Protein AF-A0A2C9VUZ2-F1 (afdb_monomer_lite)

Secondary structure (DSSP, 8-state):
--HHHHHHHHHHHHHT--TT---HHHHHHHHHHHHHHHHH-S-HHHHHTTS-GGGHHHHHHHHHHHHTT--HHHHHHHHHHHHHHHHHH-THHHHHHHHHHHHHHHHHHH-----

Sequence (115 aa):
MQRFKSVEALKTALEGSPPNTRDERCKSANWIVVHRAIMAIKDVDGMFSTLDPEYYDILMKYLYRGLSTGDRTTCDQCLRIHEKLTEKAGLGCILRVLADTCEYCLTSSLTAPCV

pLDDT: mean 76.37, std 18.09, range [35.72, 95.06]

InterPro domains:
  IPR006789 Actin-related protein 2/3 complex subunit 5 [PF04699] (3-101)
  IPR006789 Actin-related protein 2/3 complex subunit 5 [PTHR12644] (4-101)
  IPR036743 Actin-related protein 2/3 complex subunit 5 superfamily [G3DSA:1.25.40.190] (1-102)
  IPR036743 Actin-related protein 2/3 complex subunit 5 superfamily [SSF69103] (5-101)

Structure (mmCIF, N/CA/C/O backbone):
data_AF-A0A2C9VUZ2-F1
#
_entry.id   AF-A0A2C9VUZ2-F1
#
loop_
_atom_site.group_PDB
_atom_site.id
_atom_site.type_symbol
_atom_site.label_atom_id
_atom_site.label_alt_id
_atom_site.label_comp_id
_atom_site.label_asym_id
_atom_site.label_entity_id
_atom_site.label_seq_id
_atom_site.pdbx_PDB_ins_code
_atom_site.Cartn_x
_atom_site.Cartn_y
_atom_site.Cartn_z
_atom_site.occupancy
_atom_site.B_iso_or_equiv
_atom_site.auth_seq_id
_atom_site.auth_comp_id
_atom_site.auth_asym_id
_atom_site.auth_atom_id
_atom_site.pdbx_PDB_model_num
ATOM 1 N N . MET A 1 1 ? 1.728 22.460 5.934 1.00 40.69 1 MET A N 1
ATOM 2 C CA . MET A 1 1 ? 0.864 22.261 4.743 1.00 40.69 1 MET A CA 1
ATOM 3 C C . MET A 1 1 ? 1.174 21.007 3.899 1.00 40.69 1 MET A C 1
ATOM 5 O O . MET A 1 1 ? 0.456 20.775 2.941 1.00 40.69 1 MET A O 1
ATOM 9 N N . GLN A 1 2 ? 2.169 20.158 4.217 1.00 52.53 2 GLN A N 1
ATOM 10 C CA . GLN A 1 2 ? 2.479 18.964 3.392 1.00 52.53 2 GLN A CA 1
ATOM 11 C C . GLN A 1 2 ? 1.612 17.719 3.671 1.00 52.53 2 GLN A C 1
ATOM 13 O O . GLN A 1 2 ? 1.534 16.845 2.819 1.00 52.53 2 GLN A O 1
ATOM 18 N N . ARG A 1 3 ? 0.947 17.631 4.831 1.00 50.78 3 ARG A N 1
ATOM 19 C CA . ARG A 1 3 ? 0.282 16.399 5.305 1.00 50.78 3 ARG A CA 1
ATOM 20 C C . ARG A 1 3 ? -0.934 15.984 4.461 1.00 50.78 3 ARG A C 1
ATOM 22 O O . ARG A 1 3 ? -1.078 14.809 4.162 1.00 50.78 3 ARG A O 1
ATOM 29 N N . PHE A 1 4 ? -1.749 16.944 4.024 1.00 54.09 4 PHE A N 1
ATOM 30 C CA . PHE A 1 4 ? -2.947 16.675 3.214 1.00 54.09 4 PHE A CA 1
ATOM 31 C C . PHE A 1 4 ? -2.620 16.314 1.759 1.00 54.09 4 PHE A C 1
ATOM 33 O O . PHE A 1 4 ? -3.258 15.434 1.192 1.00 54.09 4 PHE A O 1
ATOM 40 N N . LYS A 1 5 ? -1.560 16.908 1.191 1.00 62.97 5 LYS A N 1
ATOM 41 C CA . LYS A 1 5 ? -1.139 16.631 -0.191 1.00 62.97 5 LYS A CA 1
ATOM 42 C C . LYS A 1 5 ? -0.686 15.185 -0.388 1.00 62.97 5 LYS A C 1
ATOM 44 O O . LYS A 1 5 ? -0.925 14.627 -1.449 1.00 62.97 5 LYS A O 1
ATOM 49 N N . SER A 1 6 ? -0.041 14.579 0.613 1.00 68.69 6 SER A N 1
ATOM 50 C CA . SER A 1 6 ? 0.453 13.200 0.501 1.00 68.69 6 SER A CA 1
ATOM 51 C C . SER A 1 6 ? -0.678 12.173 0.435 1.00 68.69 6 SER A C 1
ATOM 53 O O . SER A 1 6 ? -0.574 11.216 -0.322 1.00 68.69 6 SER A O 1
ATOM 55 N N . VAL A 1 7 ? -1.754 12.372 1.205 1.00 71.81 7 VAL A N 1
ATOM 56 C CA . VAL A 1 7 ? -2.907 11.455 1.214 1.00 71.81 7 VAL A CA 1
ATOM 57 C C . VAL A 1 7 ? -3.729 11.610 -0.060 1.00 71.81 7 VAL A C 1
ATOM 59 O O . VAL A 1 7 ? -4.108 10.613 -0.660 1.00 71.81 7 VAL A O 1
ATOM 62 N N . GLU A 1 8 ? -3.975 12.841 -0.504 1.00 74.31 8 GLU A N 1
ATOM 63 C CA . GLU A 1 8 ? -4.691 13.100 -1.757 1.00 74.31 8 GLU A CA 1
ATOM 64 C C . GLU A 1 8 ? -3.923 12.535 -2.959 1.00 74.31 8 GLU A C 1
ATOM 66 O O . GLU A 1 8 ? -4.490 11.807 -3.767 1.00 74.31 8 GLU A O 1
ATOM 71 N N . ALA A 1 9 ? -2.602 12.748 -3.009 1.00 75.19 9 ALA A N 1
ATOM 72 C CA . ALA A 1 9 ? -1.744 12.141 -4.023 1.00 75.19 9 ALA A CA 1
ATOM 73 C C . ALA A 1 9 ? -1.760 10.607 -3.962 1.00 75.19 9 ALA A C 1
ATOM 75 O O . ALA A 1 9 ? -1.719 9.962 -5.007 1.00 75.19 9 ALA A O 1
ATOM 76 N N . LEU A 1 10 ? -1.836 10.018 -2.760 1.00 78.19 10 LEU A N 1
ATOM 77 C CA . LEU A 1 10 ? -2.011 8.576 -2.610 1.00 78.19 10 LEU A CA 1
ATOM 78 C C . LEU A 1 10 ? -3.366 8.133 -3.174 1.00 78.19 10 LEU A C 1
ATOM 80 O O . LEU A 1 10 ? -3.381 7.200 -3.966 1.00 78.19 10 LEU A O 1
ATOM 84 N N . LYS A 1 11 ? -4.476 8.804 -2.833 1.00 78.38 11 LYS A N 1
ATOM 85 C CA . LYS A 1 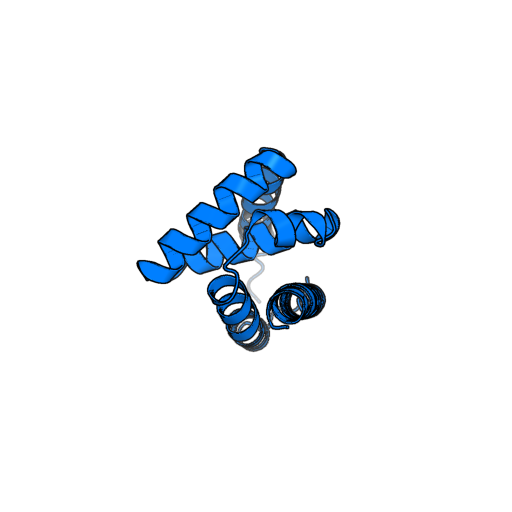11 ? -5.809 8.479 -3.371 1.00 78.38 11 LYS A CA 1
ATOM 86 C C . LYS A 1 11 ? -5.813 8.511 -4.894 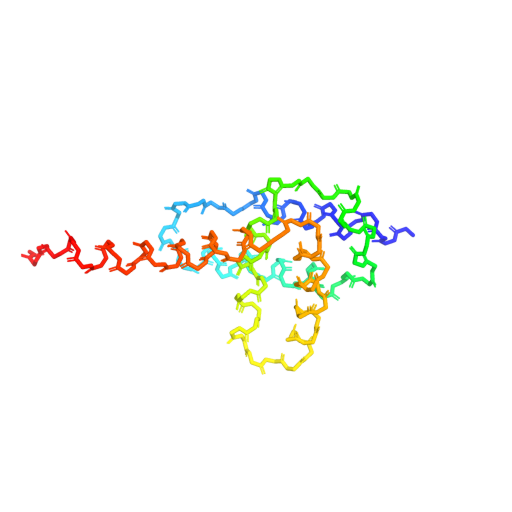1.00 78.38 11 LYS A C 1
ATOM 88 O O . LYS A 1 11 ? -6.136 7.504 -5.508 1.00 78.38 11 LYS A O 1
ATOM 93 N N . THR A 1 12 ? -5.331 9.593 -5.501 1.00 77.88 12 THR A N 1
ATOM 94 C CA . THR A 1 12 ? -5.242 9.707 -6.964 1.00 77.88 12 THR A CA 1
ATOM 95 C C . THR A 1 12 ? -4.353 8.620 -7.579 1.00 77.88 12 THR A C 1
ATOM 97 O O . THR A 1 12 ? -4.671 8.078 -8.636 1.00 77.88 12 THR A O 1
ATOM 100 N N . ALA A 1 13 ? -3.246 8.257 -6.923 1.00 74.69 13 ALA A N 1
ATOM 101 C CA . ALA A 1 13 ? -2.369 7.185 -7.397 1.00 74.69 13 ALA A CA 1
ATOM 102 C C . ALA A 1 13 ? -3.011 5.786 -7.281 1.00 74.69 13 ALA A C 1
ATOM 104 O O . ALA A 1 13 ? -2.694 4.890 -8.067 1.00 74.69 13 ALA A O 1
ATOM 105 N N . LEU A 1 14 ? -3.919 5.592 -6.318 1.00 75.06 14 LEU A N 1
ATOM 106 C CA . LEU A 1 14 ? -4.694 4.361 -6.155 1.00 75.06 14 LEU A CA 1
ATOM 107 C C . LEU A 1 14 ? -5.892 4.303 -7.123 1.00 75.06 14 LEU A C 1
ATOM 109 O O . LEU A 1 14 ? -6.131 3.245 -7.700 1.00 75.06 14 LEU A O 1
ATOM 113 N N . GLU A 1 15 ? -6.583 5.421 -7.369 1.00 70.44 15 GLU A N 1
ATOM 114 C CA . GLU A 1 15 ? -7.656 5.563 -8.374 1.00 70.44 15 GLU A CA 1
ATOM 115 C C . GLU A 1 15 ? -7.144 5.333 -9.803 1.00 70.44 15 GLU A C 1
ATOM 117 O O . GLU A 1 15 ? -7.809 4.709 -10.628 1.00 70.44 15 GLU A O 1
ATOM 122 N N . GLY A 1 16 ? -5.922 5.788 -10.092 1.00 59.88 16 GLY A N 1
ATOM 123 C CA . GLY A 1 16 ? -5.253 5.602 -11.379 1.00 59.88 16 GLY A CA 1
ATOM 124 C C . GLY A 1 16 ? -4.782 4.173 -11.661 1.00 59.88 16 GLY A C 1
ATOM 125 O O . GLY A 1 16 ? -4.046 3.972 -12.623 1.00 59.88 16 GLY A O 1
ATOM 126 N N . SER A 1 17 ? -5.156 3.187 -10.840 1.00 58.38 17 SER A N 1
ATOM 127 C CA . SER A 1 17 ? -4.790 1.780 -11.007 1.00 58.38 17 SER A CA 1
ATOM 128 C C . SER A 1 17 ? -5.827 1.052 -11.879 1.00 58.38 17 SER A C 1
ATOM 130 O O . SER A 1 17 ? -6.800 0.536 -11.330 1.00 58.38 17 SER A O 1
ATOM 132 N N . PRO A 1 18 ? -5.665 0.951 -13.217 1.00 55.09 18 PRO A N 1
ATOM 133 C CA . PRO A 1 18 ? -6.584 0.183 -14.051 1.00 55.09 18 PRO A CA 1
ATOM 134 C C . PRO A 1 18 ? -6.535 -1.299 -13.640 1.00 55.09 18 PRO A C 1
ATOM 136 O O . PRO A 1 18 ? -5.490 -1.933 -13.808 1.00 55.09 18 PRO A O 1
ATOM 139 N N . PRO A 1 19 ? -7.638 -1.887 -13.137 1.00 51.34 19 PRO A N 1
ATOM 140 C CA . PRO A 1 19 ? -7.628 -3.254 -12.611 1.00 51.34 19 PRO A CA 1
ATOM 141 C C . PRO A 1 19 ? -7.357 -4.320 -13.687 1.00 51.34 19 PRO A C 1
ATOM 143 O O . PRO A 1 19 ? -6.921 -5.415 -13.355 1.00 51.34 19 PRO A O 1
ATOM 146 N N . ASN A 1 20 ? -7.535 -3.989 -14.974 1.00 50.69 20 ASN A N 1
ATOM 147 C CA . ASN A 1 20 ? -7.527 -4.952 -16.085 1.00 50.69 20 ASN A CA 1
ATOM 148 C C . ASN A 1 20 ? -6.506 -4.660 -17.201 1.00 50.69 20 ASN A C 1
ATOM 150 O O . ASN A 1 20 ? -6.542 -5.297 -18.255 1.00 50.69 20 ASN A O 1
ATOM 154 N N . THR A 1 21 ? -5.586 -3.709 -17.016 1.00 51.81 21 THR A N 1
ATOM 155 C CA . THR A 1 21 ? -4.557 -3.453 -18.035 1.00 51.81 21 THR A CA 1
ATOM 156 C C . THR A 1 21 ? -3.446 -4.498 -17.931 1.00 51.81 21 THR A C 1
ATOM 158 O O . THR A 1 21 ? -2.701 -4.541 -16.955 1.00 51.81 21 THR A O 1
ATOM 161 N N . ARG A 1 22 ? -3.299 -5.326 -18.975 1.00 53.56 22 ARG A N 1
ATOM 162 C CA . ARG A 1 22 ? -2.192 -6.293 -19.149 1.00 53.56 22 ARG A CA 1
ATOM 163 C C . ARG A 1 22 ? -0.833 -5.631 -19.436 1.00 53.56 22 ARG A C 1
ATOM 165 O O . ARG A 1 22 ? 0.160 -6.331 -19.598 1.00 53.56 22 ARG A O 1
ATOM 172 N N . ASP A 1 23 ? -0.789 -4.303 -19.530 1.00 57.25 23 ASP A N 1
ATOM 173 C CA . ASP A 1 23 ? 0.425 -3.547 -19.828 1.00 57.25 23 ASP A CA 1
ATOM 174 C C . ASP A 1 23 ? 1.266 -3.307 -18.562 1.00 57.25 23 ASP A C 1
ATOM 176 O O . ASP A 1 23 ? 0.963 -2.465 -17.709 1.00 57.25 23 ASP A O 1
ATOM 180 N N . GLU A 1 24 ? 2.362 -4.054 -18.458 1.00 60.09 24 GLU A N 1
ATOM 181 C CA . GLU A 1 24 ? 3.331 -3.960 -17.364 1.00 60.09 24 GLU A CA 1
ATOM 182 C C . GLU A 1 24 ? 4.040 -2.595 -17.286 1.00 60.09 24 GLU A C 1
ATOM 184 O O . GLU A 1 24 ? 4.516 -2.197 -16.215 1.00 60.09 24 GLU A O 1
ATOM 189 N N . ARG A 1 25 ? 4.079 -1.822 -18.382 1.00 61.06 25 ARG A N 1
ATOM 190 C CA . ARG A 1 25 ? 4.679 -0.477 -18.394 1.00 61.06 25 ARG A CA 1
ATOM 191 C C . ARG A 1 25 ? 3.786 0.519 -17.667 1.00 61.06 25 ARG A C 1
ATOM 193 O O . ARG A 1 25 ? 4.288 1.302 -16.860 1.00 61.06 25 ARG A O 1
ATOM 200 N N . CYS A 1 26 ? 2.472 0.442 -17.875 1.00 59.38 26 CYS A N 1
ATOM 201 C CA . CYS A 1 26 ? 1.500 1.262 -17.149 1.00 59.38 26 CYS A CA 1
ATOM 202 C C . CYS A 1 26 ? 1.501 0.940 -15.647 1.00 59.38 26 CYS A C 1
ATOM 204 O O . CYS A 1 26 ? 1.522 1.858 -14.826 1.00 59.38 26 CYS A O 1
ATOM 206 N N . LYS A 1 27 ? 1.586 -0.347 -15.275 1.00 65.12 27 LYS A N 1
ATOM 207 C CA . LYS A 1 27 ? 1.714 -0.772 -13.866 1.00 65.12 27 LYS A CA 1
ATOM 208 C C . LYS A 1 27 ? 2.995 -0.245 -13.214 1.00 65.12 27 LYS A C 1
ATOM 210 O O . LYS A 1 27 ? 2.984 0.183 -12.060 1.00 65.12 27 LYS A O 1
ATOM 215 N N . SER A 1 28 ? 4.101 -0.252 -13.956 1.00 69.25 28 SER A N 1
ATOM 216 C CA . SER A 1 28 ? 5.397 0.230 -13.466 1.00 69.25 28 SER A CA 1
ATOM 217 C C . SER A 1 28 ? 5.436 1.750 -13.303 1.00 69.25 28 SER A C 1
ATOM 219 O O . SER A 1 28 ? 5.979 2.237 -12.314 1.00 69.25 28 SER A O 1
ATOM 221 N N . ALA A 1 29 ? 4.821 2.504 -14.218 1.00 73.94 29 ALA A N 1
ATOM 222 C CA . ALA A 1 29 ? 4.687 3.952 -14.083 1.00 73.94 29 ALA A CA 1
ATOM 223 C C . ALA A 1 29 ? 3.815 4.330 -12.876 1.00 73.94 29 ALA A C 1
ATOM 225 O O . ALA A 1 29 ? 4.208 5.194 -12.090 1.00 73.94 29 ALA A O 1
ATOM 226 N N . ASN A 1 30 ? 2.685 3.637 -12.679 1.00 77.50 30 ASN A N 1
ATOM 227 C CA . ASN A 1 30 ? 1.814 3.891 -11.531 1.00 77.50 30 ASN A CA 1
ATOM 228 C C . ASN A 1 30 ? 2.524 3.588 -10.203 1.00 77.50 30 ASN A C 1
ATOM 230 O O . ASN A 1 30 ? 2.449 4.367 -9.253 1.00 77.50 30 ASN A O 1
ATOM 234 N N . TRP A 1 31 ? 3.310 2.507 -10.163 1.00 80.81 31 TRP A N 1
ATOM 235 C CA . TRP A 1 31 ? 4.118 2.179 -8.993 1.00 80.81 31 TRP A CA 1
ATOM 236 C C . TRP A 1 31 ? 5.059 3.300 -8.565 1.00 80.81 31 TRP A C 1
ATOM 238 O O . TRP A 1 31 ? 5.165 3.554 -7.373 1.00 80.81 31 TRP A O 1
ATOM 248 N N . ILE A 1 32 ? 5.736 3.978 -9.496 1.00 85.56 32 ILE A N 1
ATOM 249 C CA . ILE A 1 32 ? 6.690 5.041 -9.139 1.00 85.56 32 ILE A CA 1
ATOM 250 C C . ILE A 1 32 ? 5.988 6.153 -8.347 1.00 85.56 32 ILE A C 1
ATOM 252 O O . ILE A 1 32 ? 6.550 6.686 -7.389 1.00 85.56 32 ILE A O 1
ATOM 256 N N . VAL A 1 33 ? 4.753 6.492 -8.725 1.00 85.19 33 VAL A N 1
ATOM 257 C CA . VAL A 1 33 ? 3.954 7.516 -8.041 1.00 85.19 33 VAL A CA 1
ATOM 258 C C . VAL A 1 33 ? 3.502 7.016 -6.669 1.00 85.19 33 VAL A C 1
ATOM 260 O O . VAL A 1 33 ? 3.711 7.708 -5.671 1.00 85.19 33 VAL A O 1
ATOM 263 N N . VAL A 1 34 ? 2.960 5.796 -6.602 1.00 87.00 34 VAL A N 1
ATOM 264 C CA . VAL A 1 34 ? 2.498 5.185 -5.346 1.00 87.00 34 VAL A CA 1
ATOM 265 C C . VAL A 1 34 ? 3.652 5.002 -4.356 1.00 87.00 34 VAL A C 1
ATOM 267 O O . VAL A 1 34 ? 3.527 5.366 -3.190 1.00 87.00 34 VAL A O 1
ATOM 270 N N . HIS A 1 35 ? 4.803 4.506 -4.810 1.00 88.44 35 HIS A N 1
ATOM 271 C CA . HIS A 1 35 ? 6.001 4.321 -3.989 1.00 88.44 35 HIS A CA 1
ATOM 272 C C . HIS A 1 35 ? 6.479 5.645 -3.396 1.00 88.44 35 HIS A C 1
ATOM 274 O O . HIS A 1 35 ? 6.683 5.740 -2.188 1.00 88.44 35 HIS A O 1
ATOM 280 N N . ARG A 1 36 ? 6.556 6.706 -4.209 1.00 88.06 36 ARG A N 1
ATOM 281 C CA . ARG A 1 36 ? 6.894 8.050 -3.717 1.00 88.06 36 ARG A CA 1
ATOM 282 C C . ARG A 1 36 ? 5.898 8.552 -2.673 1.00 88.06 36 ARG A C 1
ATOM 284 O O . ARG A 1 36 ? 6.326 9.130 -1.675 1.00 88.06 36 ARG A O 1
ATOM 291 N N . ALA A 1 37 ? 4.600 8.324 -2.872 1.00 88.00 37 ALA A N 1
ATOM 292 C CA . ALA A 1 37 ? 3.576 8.700 -1.900 1.00 88.00 37 ALA A CA 1
ATOM 293 C C . ALA A 1 37 ? 3.741 7.925 -0.579 1.00 88.00 37 ALA A C 1
ATOM 295 O O . ALA A 1 37 ? 3.784 8.545 0.482 1.00 88.00 37 ALA A O 1
ATOM 296 N N . ILE A 1 38 ? 3.943 6.602 -0.646 1.00 90.12 38 ILE A N 1
ATOM 297 C CA . ILE A 1 38 ? 4.212 5.719 0.505 1.00 90.12 38 ILE A CA 1
ATOM 298 C C . ILE A 1 38 ? 5.432 6.196 1.307 1.00 90.12 38 ILE A C 1
ATOM 300 O O . ILE A 1 38 ? 5.374 6.294 2.535 1.00 90.12 38 ILE A O 1
ATOM 304 N N . MET A 1 39 ? 6.520 6.553 0.622 1.00 90.81 39 MET A N 1
ATOM 305 C CA . MET A 1 39 ? 7.744 7.074 1.248 1.00 90.81 39 MET A CA 1
ATOM 306 C C . MET A 1 39 ? 7.556 8.465 1.868 1.00 90.81 39 MET A C 1
ATOM 308 O O . MET A 1 39 ? 8.220 8.805 2.846 1.00 90.81 39 MET A O 1
ATOM 312 N N . ALA A 1 40 ? 6.642 9.279 1.337 1.00 88.69 40 ALA A N 1
ATOM 313 C CA . ALA A 1 40 ? 6.364 10.620 1.848 1.00 88.69 40 ALA A CA 1
ATOM 314 C C . ALA A 1 40 ? 5.448 10.635 3.090 1.00 88.69 40 ALA A C 1
ATOM 316 O O . ALA A 1 40 ? 5.300 11.681 3.735 1.00 88.69 40 ALA A O 1
ATOM 317 N N . ILE A 1 41 ? 4.823 9.507 3.440 1.00 87.62 41 ILE A N 1
ATOM 318 C CA . ILE A 1 41 ? 3.905 9.401 4.579 1.00 87.62 41 ILE A CA 1
ATOM 319 C C . ILE A 1 41 ? 4.692 9.331 5.890 1.00 87.62 41 ILE A C 1
ATOM 321 O O . ILE A 1 41 ? 5.356 8.352 6.205 1.00 87.62 41 ILE A O 1
ATOM 325 N N . LYS A 1 42 ? 4.597 10.385 6.700 1.00 87.06 42 LYS A N 1
ATOM 326 C CA . LYS A 1 42 ? 5.205 10.421 8.045 1.00 87.06 42 LYS A CA 1
ATOM 327 C C . LYS A 1 42 ? 4.225 10.015 9.143 1.00 87.06 42 LYS A C 1
ATOM 329 O O . LYS A 1 42 ? 4.628 9.474 10.172 1.00 87.06 42 LYS A O 1
ATOM 334 N N . ASP A 1 43 ? 2.951 10.304 8.905 1.00 89.44 43 ASP A N 1
ATOM 335 C CA . ASP A 1 43 ? 1.843 10.089 9.821 1.00 89.44 43 ASP A CA 1
ATOM 336 C C . ASP A 1 43 ? 0.892 9.041 9.242 1.00 89.44 43 ASP A C 1
ATOM 338 O O . ASP A 1 43 ? 0.061 9.336 8.385 1.00 89.44 43 ASP A O 1
ATOM 342 N N . VAL A 1 44 ? 1.078 7.804 9.690 1.00 90.25 44 VAL A N 1
ATOM 343 C CA . VAL A 1 44 ? 0.344 6.640 9.190 1.00 90.25 44 VAL A CA 1
ATOM 344 C C . VAL A 1 44 ? -1.102 6.657 9.695 1.00 90.25 44 VAL A C 1
ATOM 346 O O . VAL A 1 44 ? -2.027 6.439 8.917 1.00 90.25 44 VAL A O 1
ATOM 349 N N . ASP A 1 45 ? -1.320 6.999 10.966 1.00 89.06 45 ASP A N 1
ATOM 350 C CA . ASP A 1 45 ? -2.657 7.039 11.564 1.00 89.06 45 ASP A CA 1
ATOM 351 C C . ASP A 1 45 ? -3.570 8.086 10.912 1.00 89.06 45 ASP A C 1
ATOM 353 O O . ASP A 1 45 ? -4.716 7.785 10.579 1.00 89.06 45 ASP A O 1
ATOM 357 N N . GLY A 1 46 ? -3.083 9.308 10.667 1.00 87.88 46 GLY A N 1
ATOM 358 C CA . GLY A 1 46 ? -3.898 10.335 10.007 1.00 87.88 46 GLY A CA 1
ATOM 359 C C . GLY A 1 46 ? -4.135 10.072 8.521 1.00 87.88 46 GLY A C 1
ATOM 360 O O . GLY A 1 46 ? -5.170 10.489 7.997 1.00 87.88 46 GLY A O 1
ATOM 361 N N . MET A 1 47 ? -3.247 9.332 7.849 1.00 89.31 47 MET A N 1
ATOM 362 C CA . MET A 1 47 ? -3.531 8.815 6.508 1.00 89.31 47 MET A CA 1
ATOM 363 C C . MET A 1 47 ? -4.738 7.869 6.543 1.00 89.31 47 MET A C 1
ATOM 365 O O . MET A 1 47 ? -5.658 8.036 5.750 1.00 89.31 47 MET A O 1
ATOM 369 N N . PHE A 1 48 ? -4.794 6.924 7.485 1.00 88.69 48 PHE A N 1
ATOM 370 C CA . PHE A 1 48 ? -5.936 6.005 7.585 1.00 88.69 48 PHE A CA 1
ATOM 371 C C . PHE A 1 48 ? -7.237 6.679 8.015 1.00 88.69 48 PHE A C 1
ATOM 373 O O . PHE A 1 48 ? -8.301 6.250 7.587 1.00 88.69 48 PHE A O 1
ATOM 380 N N . SER A 1 49 ? -7.170 7.762 8.792 1.00 86.50 49 SER A N 1
ATOM 381 C CA . SER A 1 49 ? -8.352 8.565 9.144 1.00 86.50 49 SER A CA 1
ATOM 382 C C . SER A 1 49 ? -8.976 9.305 7.957 1.00 86.50 49 SER A C 1
ATOM 384 O O . SER A 1 49 ? -10.089 9.807 8.070 1.00 86.50 49 SER A O 1
ATOM 386 N N . THR A 1 50 ? -8.255 9.427 6.841 1.00 86.81 50 THR A N 1
ATOM 387 C CA . THR A 1 50 ? -8.695 10.165 5.647 1.00 86.81 50 THR A CA 1
ATOM 388 C C . THR A 1 50 ? -8.864 9.272 4.421 1.00 86.81 50 THR A C 1
ATOM 390 O O . THR A 1 50 ? -9.537 9.673 3.472 1.00 86.81 50 THR A O 1
ATOM 393 N N . LEU A 1 51 ? -8.259 8.083 4.423 1.00 85.06 51 LEU A N 1
ATOM 394 C CA . LEU A 1 51 ? -8.345 7.095 3.356 1.00 85.06 51 LEU A CA 1
ATOM 395 C C . LEU A 1 51 ? -9.569 6.193 3.537 1.00 85.06 51 LEU A C 1
ATOM 397 O O . LEU A 1 51 ? -9.740 5.582 4.592 1.00 85.06 51 LEU A O 1
ATOM 401 N N . ASP A 1 52 ? -10.376 6.078 2.484 1.00 87.12 52 ASP A N 1
ATOM 402 C CA . ASP A 1 52 ? -11.589 5.267 2.502 1.00 87.12 52 ASP A CA 1
ATOM 403 C C . ASP A 1 52 ? -11.262 3.760 2.499 1.00 87.12 52 ASP A C 1
ATOM 405 O O . ASP A 1 52 ? -10.285 3.345 1.862 1.00 87.12 52 ASP A O 1
ATOM 409 N N . PRO A 1 53 ? -12.069 2.916 3.173 1.00 85.94 53 PRO A N 1
ATOM 410 C CA . PRO A 1 53 ? -11.806 1.479 3.283 1.00 85.94 53 PRO A CA 1
ATOM 411 C C . PRO A 1 53 ? -11.731 0.731 1.946 1.00 85.94 53 PRO A C 1
ATOM 413 O O . PRO A 1 53 ? -11.078 -0.306 1.867 1.00 85.94 53 PRO A O 1
ATOM 416 N N . GLU A 1 54 ? -12.360 1.250 0.889 1.00 85.69 54 GLU A N 1
ATOM 417 C CA . GLU A 1 54 ? -12.288 0.682 -0.467 1.00 85.69 54 GLU A CA 1
ATOM 418 C C . GLU A 1 54 ? -10.852 0.635 -1.020 1.00 85.69 54 GLU A C 1
ATOM 420 O O . GLU A 1 54 ? -10.499 -0.260 -1.787 1.00 85.69 54 GLU A O 1
ATOM 425 N N . TYR A 1 55 ? -9.988 1.549 -0.569 1.00 85.88 55 TYR A N 1
ATOM 426 C CA . TYR A 1 55 ? -8.600 1.643 -1.014 1.00 85.88 55 TYR A CA 1
ATOM 427 C C . TYR A 1 55 ? -7.646 0.748 -0.221 1.00 85.88 55 TYR A C 1
ATOM 429 O O . TYR A 1 55 ? -6.476 0.630 -0.585 1.00 85.88 55 TYR A O 1
ATOM 437 N N . TYR A 1 56 ? -8.106 0.115 0.860 1.00 89.88 56 TYR A N 1
ATOM 438 C CA . TYR A 1 56 ? -7.248 -0.663 1.757 1.00 89.88 56 TYR A CA 1
ATOM 439 C C . TYR A 1 56 ? -6.671 -1.901 1.078 1.00 89.88 56 TYR A C 1
ATOM 441 O O . TYR A 1 56 ? -5.475 -2.165 1.196 1.00 89.88 56 TYR A O 1
ATOM 449 N N . ASP A 1 57 ? -7.485 -2.619 0.308 1.00 87.31 57 ASP A N 1
ATOM 450 C CA . ASP A 1 57 ? -7.023 -3.802 -0.419 1.00 87.31 57 ASP A CA 1
ATOM 451 C C . ASP A 1 57 ? -6.017 -3.417 -1.514 1.00 87.31 57 ASP A C 1
ATOM 453 O O . ASP A 1 57 ? -4.988 -4.071 -1.681 1.00 87.31 57 ASP A O 1
ATOM 457 N N . ILE A 1 58 ? -6.263 -2.307 -2.217 1.00 86.19 58 ILE A N 1
ATOM 458 C CA . ILE A 1 58 ? -5.367 -1.785 -3.259 1.00 86.19 58 ILE A CA 1
ATOM 459 C C . ILE A 1 58 ? -4.038 -1.338 -2.638 1.00 86.19 58 ILE A C 1
ATOM 461 O O . ILE A 1 58 ? -2.968 -1.695 -3.135 1.00 86.19 58 ILE A O 1
ATOM 465 N N . LEU A 1 59 ? -4.086 -0.607 -1.521 1.00 89.88 59 LEU A N 1
ATOM 466 C CA . LEU A 1 59 ? -2.897 -0.200 -0.780 1.00 89.88 59 LEU A CA 1
ATOM 467 C C . LEU A 1 59 ? -2.092 -1.424 -0.331 1.00 89.88 59 LEU A C 1
ATOM 469 O O . LEU A 1 59 ? -0.880 -1.454 -0.534 1.00 89.88 59 LEU A O 1
ATOM 473 N N . MET A 1 60 ? -2.756 -2.457 0.196 1.00 91.88 60 MET A N 1
ATOM 474 C CA . MET A 1 60 ? -2.105 -3.696 0.619 1.00 91.88 60 MET A CA 1
ATOM 475 C C . MET A 1 60 ? -1.342 -4.367 -0.538 1.00 91.88 60 MET A C 1
ATOM 477 O O . MET A 1 60 ? -0.185 -4.750 -0.356 1.00 91.88 60 MET A O 1
ATOM 481 N N . LYS A 1 61 ? -1.901 -4.412 -1.761 1.00 87.75 61 LYS A N 1
ATOM 482 C CA . LYS A 1 61 ? -1.182 -4.912 -2.957 1.00 87.75 61 LYS A CA 1
ATOM 483 C C . LYS A 1 61 ? 0.113 -4.140 -3.218 1.00 87.75 61 LYS A C 1
ATOM 485 O O . LYS A 1 61 ? 1.159 -4.738 -3.479 1.00 87.75 61 LYS A O 1
ATOM 490 N N . TYR A 1 62 ? 0.065 -2.812 -3.128 1.00 88.44 62 TYR A N 1
ATOM 491 C CA . TYR A 1 62 ? 1.243 -1.967 -3.333 1.00 88.44 62 TYR A CA 1
ATOM 492 C C . TYR A 1 62 ? 2.284 -2.107 -2.220 1.00 88.44 62 TYR A C 1
ATOM 494 O O . TYR A 1 62 ? 3.478 -2.018 -2.506 1.00 88.44 62 TYR A O 1
ATOM 502 N N . LEU A 1 63 ? 1.872 -2.386 -0.980 1.00 92.12 63 LEU A N 1
ATOM 503 C CA . LEU A 1 63 ? 2.806 -2.696 0.103 1.00 92.12 63 LEU A CA 1
ATOM 504 C C . LEU A 1 63 ? 3.574 -3.987 -0.192 1.00 92.12 63 LEU A C 1
ATOM 506 O O . LEU A 1 63 ? 4.800 -3.974 -0.128 1.00 92.12 63 LEU A O 1
ATOM 510 N N . TYR A 1 64 ? 2.897 -5.062 -0.610 1.00 90.94 64 TYR A N 1
ATOM 511 C CA . TYR A 1 64 ? 3.573 -6.301 -1.018 1.00 90.94 64 TYR A CA 1
ATOM 512 C C . TYR A 1 64 ? 4.502 -6.097 -2.222 1.00 90.94 64 TYR A C 1
ATOM 514 O O . TYR A 1 64 ? 5.617 -6.622 -2.237 1.00 90.94 64 TYR A O 1
ATOM 522 N N . ARG A 1 65 ? 4.107 -5.261 -3.192 1.00 87.38 65 ARG A N 1
ATOM 523 C CA . ARG A 1 65 ? 4.993 -4.847 -4.293 1.00 87.38 65 ARG A CA 1
ATOM 524 C C . ARG A 1 65 ? 6.235 -4.112 -3.775 1.00 87.38 65 ARG A C 1
ATOM 526 O O . ARG A 1 65 ? 7.344 -4.403 -4.216 1.00 87.38 65 ARG A O 1
ATOM 533 N N . GLY A 1 66 ? 6.079 -3.212 -2.806 1.00 89.38 66 GLY A N 1
ATOM 534 C CA . GLY A 1 66 ? 7.193 -2.529 -2.142 1.00 89.38 66 GLY A CA 1
ATOM 535 C C . GLY A 1 66 ? 8.137 -3.491 -1.434 1.00 89.38 66 GLY A C 1
ATOM 536 O O . GLY A 1 66 ? 9.342 -3.438 -1.671 1.00 89.38 66 GLY A O 1
ATOM 537 N N . LEU A 1 67 ? 7.587 -4.433 -0.667 1.00 90.44 67 LEU A N 1
ATOM 538 C CA . LEU A 1 67 ? 8.354 -5.477 0.018 1.00 90.44 67 LEU A CA 1
ATOM 539 C C . LEU A 1 67 ? 9.157 -6.346 -0.963 1.00 90.44 67 LEU A C 1
ATOM 541 O O . LEU A 1 67 ? 10.288 -6.720 -0.667 1.00 90.44 67 LEU A O 1
ATOM 545 N N . SER A 1 68 ? 8.627 -6.600 -2.165 1.00 88.19 68 SER A N 1
ATOM 546 C CA . SER A 1 68 ? 9.347 -7.344 -3.210 1.00 88.19 68 SER A CA 1
ATOM 547 C C . SER A 1 68 ? 10.546 -6.595 -3.815 1.00 88.19 68 SER A C 1
ATOM 549 O O . SER A 1 68 ? 11.375 -7.211 -4.477 1.00 88.19 68 SER A O 1
ATOM 551 N N . THR A 1 69 ? 10.677 -5.281 -3.571 1.00 86.69 69 THR A N 1
ATOM 552 C CA . THR A 1 69 ? 11.801 -4.467 -4.079 1.00 86.69 69 THR A CA 1
ATOM 553 C C . THR A 1 69 ? 13.118 -4.795 -3.363 1.00 86.69 69 THR A C 1
ATOM 555 O O . THR A 1 69 ? 14.189 -4.556 -3.913 1.00 86.69 69 THR A O 1
ATOM 558 N N . GLY A 1 70 ? 13.061 -5.328 -2.136 1.00 85.31 70 GLY A N 1
ATOM 559 C CA . GLY A 1 70 ? 14.247 -5.693 -1.349 1.00 85.31 70 GLY A CA 1
ATOM 560 C C . GLY A 1 70 ? 15.044 -4.512 -0.776 1.00 85.31 70 GLY A C 1
ATOM 561 O O . GLY A 1 70 ? 16.047 -4.726 -0.098 1.00 85.31 70 GLY A O 1
ATOM 562 N N . ASP A 1 71 ? 14.609 -3.270 -1.007 1.00 91.94 71 ASP A N 1
ATOM 563 C CA . ASP A 1 71 ? 15.208 -2.080 -0.403 1.00 91.94 71 ASP A CA 1
ATOM 564 C C . ASP A 1 71 ? 14.799 -1.952 1.070 1.00 91.94 71 ASP A C 1
ATOM 566 O O . ASP A 1 71 ? 13.612 -1.915 1.396 1.00 91.94 71 ASP A O 1
ATOM 570 N N . ARG A 1 72 ? 15.782 -1.826 1.967 1.00 92.19 72 ARG A N 1
ATOM 5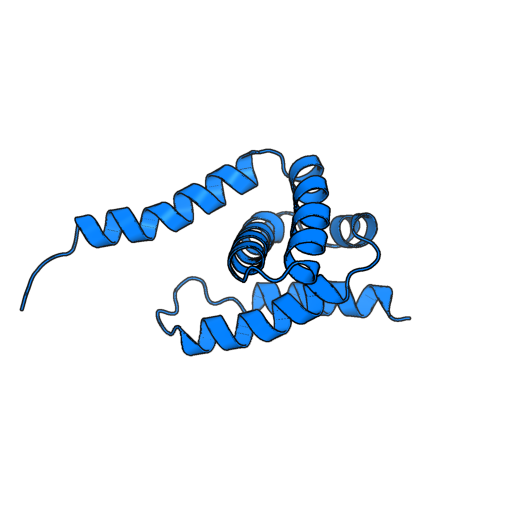71 C CA . ARG A 1 72 ? 15.532 -1.799 3.414 1.00 92.19 72 ARG A CA 1
ATOM 572 C C . ARG A 1 72 ? 14.632 -0.639 3.835 1.00 92.19 72 ARG A C 1
ATOM 574 O O . ARG A 1 72 ? 13.725 -0.840 4.635 1.00 92.19 72 ARG A O 1
ATOM 581 N N . THR A 1 73 ? 14.851 0.554 3.283 1.00 92.81 73 THR A N 1
ATOM 582 C CA . THR A 1 73 ? 14.068 1.740 3.666 1.00 92.81 73 THR A CA 1
ATOM 583 C C . THR A 1 73 ? 12.609 1.626 3.232 1.00 92.81 73 THR A C 1
ATOM 585 O O . THR A 1 73 ? 11.698 1.977 3.982 1.00 92.81 73 THR A O 1
ATOM 588 N N . THR A 1 74 ? 12.388 1.057 2.051 1.00 92.25 74 THR A N 1
ATOM 589 C CA . THR A 1 74 ? 11.066 0.767 1.513 1.00 92.25 74 THR A CA 1
ATOM 590 C C . THR A 1 74 ? 10.379 -0.304 2.346 1.00 92.25 74 THR A C 1
ATOM 592 O O . THR A 1 74 ? 9.233 -0.114 2.747 1.00 92.25 74 THR A O 1
ATOM 595 N N . CYS A 1 75 ? 11.082 -1.393 2.663 1.00 94.12 75 CYS A N 1
ATOM 596 C CA . CYS A 1 75 ? 10.541 -2.481 3.466 1.00 94.12 75 CYS A CA 1
ATOM 597 C C . CYS A 1 75 ? 10.110 -2.016 4.859 1.00 94.12 75 CYS A C 1
ATOM 599 O O . CYS A 1 75 ? 8.981 -2.294 5.257 1.00 94.12 75 CYS A O 1
ATOM 601 N N . ASP A 1 76 ? 10.956 -1.263 5.566 1.00 95.06 76 ASP A N 1
ATOM 602 C CA . ASP A 1 76 ? 10.654 -0.770 6.916 1.00 95.06 76 ASP A CA 1
ATOM 603 C C . ASP A 1 76 ? 9.383 0.100 6.923 1.00 95.06 76 ASP A C 1
ATOM 605 O O . ASP A 1 76 ? 8.492 -0.074 7.760 1.00 95.06 76 ASP A O 1
ATOM 609 N N . GLN A 1 77 ? 9.244 1.001 5.946 1.00 94.38 77 GLN A N 1
ATOM 610 C CA . GLN A 1 77 ? 8.043 1.825 5.814 1.00 94.38 77 GLN A CA 1
ATOM 611 C C . GLN A 1 77 ? 6.813 1.001 5.415 1.00 94.38 77 GLN A C 1
ATOM 613 O O . GLN A 1 77 ? 5.725 1.220 5.952 1.00 94.38 77 GLN A O 1
ATOM 618 N N . CYS A 1 78 ? 6.963 0.064 4.475 1.00 94.44 78 CYS A N 1
ATOM 619 C CA . CYS A 1 78 ? 5.868 -0.796 4.044 1.00 94.44 78 CYS A CA 1
ATOM 620 C C . CYS A 1 78 ? 5.333 -1.632 5.210 1.00 94.44 78 CYS A C 1
ATOM 622 O O . CYS A 1 78 ? 4.119 -1.711 5.376 1.00 94.44 78 CYS A O 1
ATOM 624 N N . LEU A 1 79 ? 6.211 -2.186 6.051 1.00 94.62 79 LEU A N 1
ATOM 625 C CA . LEU A 1 79 ? 5.828 -2.941 7.246 1.00 94.62 79 LEU A CA 1
ATOM 626 C C . LEU A 1 79 ? 5.108 -2.064 8.276 1.00 94.62 79 LEU A C 1
ATOM 628 O O . LEU A 1 79 ? 4.077 -2.470 8.808 1.00 94.62 79 LEU A O 1
ATOM 632 N N . ARG A 1 80 ? 5.586 -0.835 8.501 1.00 94.62 80 ARG A N 1
ATOM 633 C CA . ARG A 1 80 ? 4.935 0.122 9.410 1.00 94.62 80 ARG A CA 1
ATOM 634 C C . ARG A 1 80 ? 3.508 0.466 8.973 1.00 94.62 80 ARG A C 1
ATOM 636 O O . ARG A 1 80 ? 2.607 0.565 9.802 1.00 94.62 80 ARG A O 1
ATOM 643 N N . ILE A 1 81 ? 3.293 0.666 7.673 1.00 94.62 81 ILE A N 1
ATOM 644 C CA . ILE A 1 81 ? 1.953 0.929 7.130 1.00 94.62 81 ILE A CA 1
ATOM 645 C C . ILE A 1 81 ? 1.107 -0.347 7.156 1.00 94.62 81 ILE A C 1
ATOM 647 O O . ILE A 1 81 ? -0.071 -0.278 7.494 1.00 94.62 81 ILE A O 1
ATOM 651 N N . HIS A 1 82 ? 1.698 -1.503 6.846 1.00 94.94 82 HIS A N 1
ATOM 652 C CA . HIS A 1 82 ? 1.028 -2.802 6.849 1.00 94.94 82 HIS A CA 1
ATOM 653 C C . HIS A 1 82 ? 0.453 -3.153 8.225 1.00 94.94 82 HIS A C 1
ATOM 655 O O . HIS A 1 82 ? -0.696 -3.585 8.312 1.00 94.94 82 HIS A O 1
ATOM 661 N N . GLU A 1 83 ? 1.224 -2.967 9.299 1.00 94.12 83 GLU A N 1
ATOM 662 C CA . GLU A 1 83 ? 0.767 -3.200 10.675 1.00 94.12 83 GLU A CA 1
ATOM 663 C C . GLU A 1 83 ? -0.502 -2.390 10.971 1.00 94.12 83 GLU A C 1
ATOM 665 O O . GLU A 1 83 ? -1.540 -2.955 11.316 1.00 94.12 83 GLU A O 1
ATOM 670 N N . LYS A 1 84 ? -0.465 -1.078 10.711 1.00 93.56 84 LYS A N 1
ATOM 671 C CA . LYS A 1 84 ? -1.610 -0.181 10.925 1.00 93.56 84 LYS A CA 1
ATOM 672 C C . LYS A 1 84 ? -2.795 -0.460 10.009 1.00 93.56 84 LYS A C 1
ATOM 674 O O . LYS A 1 84 ? -3.940 -0.388 10.450 1.00 93.56 84 LYS A O 1
ATOM 679 N N . LEU A 1 85 ? -2.542 -0.827 8.757 1.00 93.19 85 LEU A N 1
ATOM 680 C CA . LEU A 1 85 ? -3.590 -1.247 7.834 1.00 93.19 85 LEU A CA 1
ATOM 681 C C . LEU A 1 85 ? -4.296 -2.505 8.343 1.00 93.19 85 LEU A C 1
ATOM 683 O O . LEU A 1 85 ? -5.520 -2.576 8.319 1.00 93.19 85 LEU A O 1
ATOM 687 N N . THR A 1 86 ? -3.533 -3.470 8.854 1.00 92.88 86 THR A N 1
ATOM 688 C CA . THR A 1 86 ? -4.067 -4.729 9.384 1.00 92.88 86 THR A CA 1
ATOM 689 C C . THR A 1 86 ? -4.868 -4.503 10.665 1.00 92.88 86 THR A C 1
ATOM 691 O O . THR A 1 86 ? -5.925 -5.107 10.828 1.00 92.88 86 THR A O 1
ATOM 694 N N . GLU A 1 87 ? -4.431 -3.592 11.542 1.00 91.88 87 GLU A N 1
ATOM 695 C CA . GLU A 1 87 ? -5.207 -3.174 12.720 1.00 91.88 87 GLU A CA 1
ATOM 696 C C . GLU A 1 87 ? -6.578 -2.580 12.337 1.00 91.88 87 GLU A C 1
ATOM 698 O O . GLU A 1 87 ? -7.563 -2.806 13.039 1.00 91.88 87 GLU A O 1
ATOM 703 N N . LYS A 1 88 ? -6.660 -1.825 11.230 1.00 89.69 88 LYS A N 1
ATOM 704 C CA . LYS A 1 88 ? -7.886 -1.132 10.784 1.00 89.69 88 LYS A CA 1
ATOM 705 C C . LYS A 1 88 ? -8.808 -1.999 9.925 1.00 89.69 88 LYS A C 1
ATOM 707 O O . LYS A 1 88 ? -10.018 -1.992 10.127 1.00 89.69 88 LYS A O 1
ATOM 712 N N . ALA A 1 89 ? -8.248 -2.705 8.946 1.00 88.56 89 ALA A N 1
ATOM 713 C CA . ALA A 1 89 ? -8.979 -3.482 7.942 1.00 88.56 89 ALA A CA 1
ATOM 714 C C . ALA A 1 89 ? -9.172 -4.957 8.337 1.00 88.56 89 ALA A C 1
ATOM 716 O O . ALA A 1 89 ? -9.969 -5.671 7.724 1.00 88.56 89 ALA A O 1
ATOM 717 N N . GLY A 1 90 ? -8.419 -5.427 9.335 1.00 90.62 90 GLY A N 1
ATOM 718 C CA . GLY A 1 90 ? -8.332 -6.831 9.712 1.00 90.62 90 GLY A CA 1
ATOM 719 C C . GLY A 1 90 ? -7.529 -7.675 8.717 1.00 90.62 90 GLY A C 1
ATOM 720 O O . GLY A 1 90 ? -7.073 -7.217 7.669 1.00 90.62 90 GLY A O 1
ATOM 721 N N . LEU A 1 91 ? -7.401 -8.966 9.027 1.00 89.75 91 LEU A N 1
ATOM 722 C CA . LEU A 1 91 ? -6.649 -9.935 8.215 1.00 89.75 91 LEU A CA 1
ATOM 723 C C . LEU A 1 91 ? -7.279 -10.205 6.835 1.00 89.75 91 LEU A C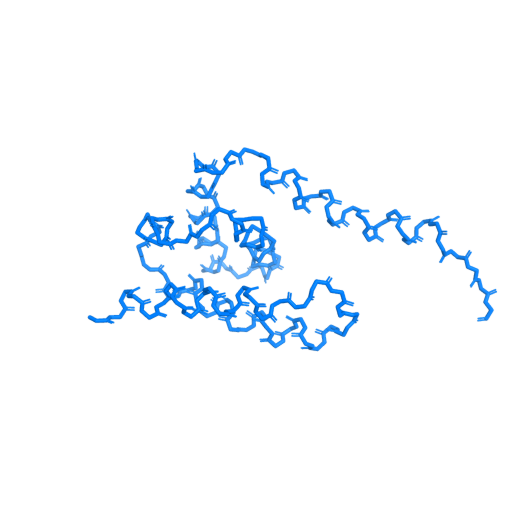 1
ATOM 725 O O . LEU A 1 91 ? -6.621 -10.745 5.948 1.00 89.75 91 LEU A O 1
ATOM 729 N N . GLY A 1 92 ? -8.543 -9.815 6.631 1.00 87.50 92 GLY A N 1
ATOM 730 C CA . GLY A 1 92 ? -9.252 -10.007 5.366 1.00 87.50 92 GLY A CA 1
ATOM 731 C C . GLY A 1 92 ? -8.583 -9.303 4.184 1.00 87.50 92 GLY A C 1
ATOM 732 O O . GLY A 1 92 ? -8.581 -9.855 3.087 1.00 87.50 92 GLY A O 1
ATOM 733 N N . CYS A 1 93 ? -7.960 -8.138 4.403 1.00 85.50 93 CYS A N 1
ATOM 734 C CA . CYS A 1 93 ? -7.253 -7.425 3.335 1.00 85.50 93 CYS A CA 1
ATOM 735 C C . CYS A 1 93 ? -6.023 -8.199 2.837 1.00 85.50 93 CYS A C 1
ATOM 737 O O . CYS A 1 93 ? -5.788 -8.273 1.635 1.00 85.50 93 CYS A O 1
ATOM 739 N N . ILE A 1 94 ? -5.297 -8.870 3.736 1.00 89.81 94 ILE A N 1
ATOM 740 C CA . ILE A 1 94 ? -4.158 -9.727 3.387 1.00 89.81 94 ILE A CA 1
ATOM 741 C C . ILE A 1 94 ? -4.638 -10.913 2.549 1.00 89.81 94 ILE A C 1
ATOM 743 O O . ILE A 1 94 ? -4.105 -11.170 1.472 1.00 89.81 94 ILE A O 1
ATOM 747 N N . LEU A 1 95 ? -5.678 -11.613 3.016 1.00 89.44 95 LEU A N 1
ATOM 748 C CA . LEU A 1 95 ? -6.217 -12.785 2.322 1.00 89.44 95 LEU A CA 1
ATOM 749 C C . LEU A 1 95 ? -6.730 -12.442 0.922 1.00 89.44 95 LEU A C 1
ATOM 751 O O . LEU A 1 95 ? -6.461 -13.191 -0.013 1.00 89.44 95 LEU A O 1
ATOM 755 N N . ARG A 1 96 ? -7.417 -11.303 0.760 1.00 85.81 96 ARG A N 1
ATOM 756 C CA . ARG A 1 96 ? -7.880 -10.828 -0.553 1.00 85.81 96 ARG A CA 1
ATOM 757 C C . ARG A 1 96 ?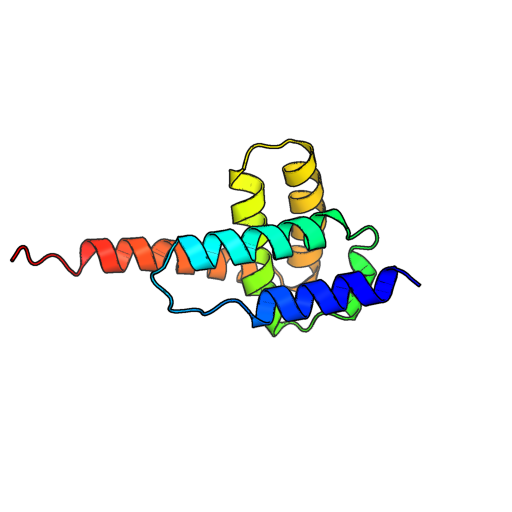 -6.715 -10.554 -1.498 1.00 85.81 96 ARG A C 1
ATOM 759 O O . ARG A 1 96 ? -6.772 -10.976 -2.646 1.00 85.81 96 ARG A O 1
ATOM 766 N N . VAL A 1 97 ? -5.637 -9.927 -1.022 1.00 85.19 97 VAL A N 1
ATOM 767 C CA . VAL A 1 97 ? -4.434 -9.699 -1.841 1.00 85.19 97 VAL A CA 1
ATOM 768 C C . VAL A 1 97 ? -3.754 -11.007 -2.240 1.00 85.19 97 VAL A C 1
ATOM 770 O O . VAL A 1 97 ? -3.415 -11.195 -3.409 1.00 85.19 97 VAL A O 1
ATOM 773 N N . LEU A 1 98 ? -3.585 -11.939 -1.302 1.00 85.12 98 LEU A N 1
ATOM 774 C CA . LEU A 1 98 ? -2.996 -13.247 -1.596 1.00 85.12 98 LEU A CA 1
ATOM 775 C C . LEU A 1 98 ? -3.857 -14.045 -2.588 1.00 85.12 98 LEU A C 1
ATOM 777 O O . LEU A 1 98 ? -3.317 -14.655 -3.509 1.00 85.12 98 LEU A O 1
ATOM 781 N N . ALA A 1 99 ? -5.185 -13.993 -2.450 1.00 81.62 99 ALA A N 1
ATOM 782 C CA . ALA A 1 99 ? -6.122 -14.624 -3.377 1.00 81.62 99 ALA A CA 1
ATOM 783 C C . ALA A 1 99 ? -6.071 -14.000 -4.782 1.00 81.62 99 ALA A C 1
ATOM 785 O O . ALA A 1 99 ? -6.044 -14.732 -5.766 1.00 81.62 99 ALA A O 1
ATOM 786 N N . ASP A 1 100 ? -5.975 -12.673 -4.884 1.00 71.88 100 ASP A N 1
ATOM 787 C CA . ASP A 1 100 ? -5.865 -11.945 -6.157 1.00 71.88 100 ASP A CA 1
ATOM 788 C C . ASP A 1 100 ? -4.576 -12.305 -6.914 1.00 71.88 100 ASP A C 1
ATOM 790 O O . ASP A 1 100 ? -4.577 -12.541 -8.120 1.00 71.88 100 ASP A O 1
ATOM 794 N N . THR A 1 101 ? -3.474 -12.477 -6.177 1.00 60.72 101 THR A N 1
ATOM 795 C CA . THR A 1 101 ? -2.212 -12.979 -6.746 1.00 60.72 101 THR A CA 1
ATOM 796 C C . THR A 1 101 ? -2.348 -14.431 -7.229 1.00 60.72 101 THR A C 1
ATOM 798 O O . THR A 1 101 ? -1.690 -14.842 -8.185 1.00 60.72 101 THR A O 1
ATOM 801 N N . CYS A 1 102 ? -3.228 -15.211 -6.593 1.00 51.78 102 CYS A N 1
ATOM 802 C CA . CYS A 1 102 ? -3.530 -16.592 -6.961 1.00 51.78 102 CYS A CA 1
ATOM 803 C C . CYS A 1 102 ? -4.438 -16.688 -8.203 1.00 51.78 102 CYS A C 1
ATOM 805 O O . CYS A 1 102 ? -4.348 -17.667 -8.945 1.00 51.78 102 CYS A O 1
ATOM 807 N N . GLU A 1 103 ? -5.250 -15.666 -8.499 1.00 41.25 103 GLU A N 1
ATOM 808 C CA . GLU A 1 103 ? -6.107 -15.620 -9.696 1.00 41.25 103 GLU A CA 1
ATOM 809 C C . GLU A 1 103 ? -5.283 -15.587 -10.999 1.00 41.25 103 GLU A C 1
ATOM 811 O O . GLU A 1 103 ? -5.644 -16.228 -11.989 1.00 41.25 103 GLU A O 1
ATOM 816 N N . TYR A 1 104 ? -4.090 -14.980 -10.980 1.00 43.22 104 TYR A N 1
ATOM 817 C CA . TYR A 1 104 ? -3.121 -15.110 -12.078 1.00 43.22 104 TYR A CA 1
ATOM 818 C C . TYR A 1 104 ? -2.574 -16.542 -12.229 1.00 43.22 104 TYR A C 1
ATOM 820 O O . TYR A 1 104 ? -2.251 -16.962 -13.339 1.00 43.22 104 TYR A O 1
ATOM 828 N N . CYS A 1 105 ? -2.497 -17.326 -11.150 1.00 37.44 105 CYS A N 1
ATOM 829 C CA . CYS A 1 105 ? -2.024 -18.714 -11.196 1.00 37.44 105 CYS A CA 1
ATOM 830 C C . CYS A 1 105 ? -3.130 -19.686 -11.663 1.00 37.44 105 CYS A C 1
ATOM 832 O O . CYS A 1 105 ? -2.870 -20.605 -12.443 1.00 37.44 105 CYS A O 1
ATOM 834 N N . LEU A 1 106 ? -4.386 -19.447 -11.265 1.00 39.53 106 LEU A N 1
ATOM 835 C CA . LEU A 1 106 ? -5.560 -20.216 -11.708 1.00 39.53 106 LEU A CA 1
ATOM 836 C C . LEU A 1 106 ? -5.930 -19.945 -13.174 1.00 39.53 106 LEU A C 1
ATOM 838 O O . LEU A 1 106 ? -6.262 -20.874 -13.906 1.00 39.53 106 LEU A O 1
ATOM 842 N N . THR A 1 107 ? -5.793 -18.706 -13.651 1.00 42.31 107 THR A N 1
ATOM 843 C CA . THR A 1 107 ? -5.964 -18.401 -15.086 1.00 42.31 107 THR A CA 1
ATOM 844 C C . THR A 1 107 ? -4.799 -18.924 -15.932 1.00 42.31 107 THR A C 1
ATOM 846 O O . THR A 1 107 ? -5.022 -19.415 -17.037 1.00 42.31 107 THR A O 1
ATOM 849 N N . SER A 1 108 ? -3.573 -18.950 -15.397 1.00 41.53 108 SER A N 1
ATOM 850 C CA . SER A 1 108 ? -2.427 -19.584 -16.077 1.00 41.53 108 SER A CA 1
ATOM 851 C C . SER A 1 108 ? -2.512 -21.116 -16.131 1.00 41.53 108 SER A C 1
ATOM 853 O O . SER A 1 108 ? -1.849 -21.726 -16.965 1.00 41.53 108 SER A O 1
ATOM 855 N N . SER A 1 109 ? -3.329 -21.750 -15.283 1.00 41.81 109 SER A N 1
ATOM 856 C CA . SER A 1 109 ? -3.562 -23.203 -15.307 1.00 41.81 109 SER A CA 1
ATOM 857 C C . SER A 1 109 ? -4.833 -23.625 -16.058 1.00 41.81 109 SER A C 1
ATOM 859 O O . SER A 1 109 ? -4.995 -24.815 -16.322 1.00 41.81 109 SER A O 1
ATOM 861 N N . LEU A 1 110 ? -5.699 -22.686 -16.473 1.00 46.16 110 LEU A N 1
ATOM 862 C CA . LEU A 1 110 ? -6.938 -22.991 -17.211 1.00 46.16 110 LEU A CA 1
ATOM 863 C C . LEU A 1 110 ? -7.077 -22.335 -18.594 1.00 46.16 110 LEU A C 1
ATOM 865 O O . LEU A 1 110 ? -8.071 -22.579 -19.271 1.00 46.16 110 LEU A O 1
ATOM 869 N N . THR A 1 111 ? -6.076 -21.604 -19.090 1.00 42.72 111 THR A N 1
ATOM 870 C CA . THR A 1 111 ? -6.004 -21.260 -20.522 1.00 42.72 111 THR A CA 1
ATOM 871 C C . THR A 1 111 ? -4.615 -21.506 -21.101 1.00 42.72 111 THR A C 1
ATOM 873 O O . THR A 1 111 ? -3.890 -20.573 -21.438 1.00 42.72 111 THR A O 1
ATOM 876 N N . ALA A 1 112 ? -4.267 -22.782 -21.270 1.00 44.81 112 ALA A N 1
ATOM 877 C CA . ALA A 1 112 ? -3.616 -23.202 -22.505 1.00 44.81 112 ALA A CA 1
ATOM 878 C C . ALA A 1 112 ? -4.736 -23.494 -23.518 1.00 44.81 112 ALA A C 1
ATOM 880 O O . ALA A 1 112 ? -5.598 -24.336 -23.263 1.00 44.81 112 ALA A O 1
ATOM 881 N N . PRO A 1 113 ? -4.745 -22.792 -24.655 1.00 35.72 113 PRO A N 1
ATOM 882 C CA . PRO A 1 113 ? -4.427 -23.535 -25.860 1.00 35.72 113 PRO A CA 1
ATOM 883 C C . PRO A 1 113 ? -3.272 -22.871 -26.602 1.00 35.72 113 PRO A C 1
ATOM 885 O O . PRO A 1 113 ? -3.285 -21.677 -26.892 1.00 35.72 113 PRO A O 1
ATOM 888 N N . CYS A 1 114 ? -2.270 -23.686 -26.913 1.00 37.50 114 CYS A N 1
ATOM 889 C CA . CYS A 1 114 ? -1.335 -23.404 -27.986 1.00 37.50 114 CYS A CA 1
ATOM 890 C C . CYS A 1 114 ? -2.123 -23.286 -29.298 1.00 37.50 114 CYS A C 1
ATOM 892 O O . CYS A 1 114 ? -2.719 -24.275 -29.726 1.00 37.50 114 CYS A O 1
ATOM 894 N N . VAL A 1 115 ? -2.091 -22.108 -29.920 1.00 37.09 115 VAL A N 1
ATOM 895 C CA . VAL A 1 115 ? -2.180 -21.901 -31.374 1.00 37.09 115 VAL A CA 1
ATOM 896 C C . VAL A 1 115 ? -1.183 -20.815 -31.735 1.00 37.09 115 VAL A C 1
ATOM 898 O O . VAL A 1 115 ? -1.221 -19.755 -31.070 1.00 37.09 115 VAL A O 1
#

Foldseek 3Di:
DVQVVLLVLLVVLLVLDDPDDPDVVSVVVSLVSNLVSLLSHPDLPVSVVVDDLVSLLSLLLSLVVQCVVVDPSSVVSSVVNVVVSCVV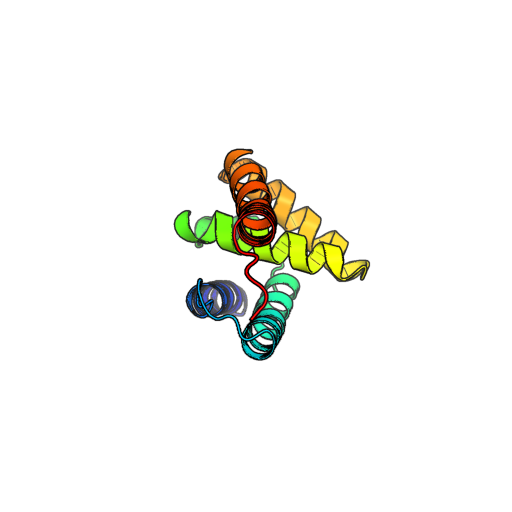NNCVSVVVNVVVVCVVVVVVVPDDDDD

Radius of gyration: 15.21 Å; chains: 1; bounding box: 28×46×44 Å

Organism: Manihot esculenta (NCBI:txid3983)